Protein AF-A0A352NIV0-F1 (afdb_monomer_lite)

Radius of gyration: 11.66 Å; chains: 1; bounding box: 34×18×23 Å

Foldseek 3Di:
DPPDQDQDCADPPGHDDPVRSVQVSVCSVVVHDDDDDDDPPPCPVVD

Structure (mmCIF, N/CA/C/O backbone):
data_AF-A0A352NIV0-F1
#
_entry.id   AF-A0A352NIV0-F1
#
loop_
_atom_site.group_PDB
_atom_site.id
_atom_site.type_symbol
_atom_site.label_atom_id
_atom_site.label_alt_id
_atom_site.label_comp_id
_atom_site.label_asym_id
_atom_site.label_entity_id
_atom_site.label_seq_id
_atom_site.pdbx_PDB_ins_code
_atom_site.Cartn_x
_atom_site.Cartn_y
_atom_site.Cartn_z
_atom_site.occupancy
_atom_site.B_iso_or_equiv
_atom_site.auth_seq_id
_atom_site.auth_comp_id
_atom_site.auth_asym_id
_atom_site.auth_atom_id
_atom_site.pdbx_PDB_model_num
ATOM 1 N N . MET A 1 1 ? -19.661 8.771 13.003 1.00 41.91 1 MET A N 1
ATOM 2 C CA . MET A 1 1 ? -19.194 9.213 11.674 1.00 41.91 1 MET A CA 1
ATOM 3 C C . MET A 1 1 ? -18.792 7.957 10.914 1.00 41.91 1 MET A C 1
ATOM 5 O O . MET A 1 1 ? -17.860 7.301 11.352 1.00 41.91 1 MET A O 1
ATOM 9 N N . SER A 1 2 ? -19.535 7.529 9.890 1.00 51.94 2 SER A N 1
ATOM 10 C CA . SER A 1 2 ? -19.070 6.433 9.026 1.00 51.94 2 SER A CA 1
ATOM 11 C C . SER A 1 2 ? -18.015 7.037 8.104 1.00 51.94 2 SER A C 1
ATOM 13 O O . SER A 1 2 ? -18.356 7.854 7.249 1.00 51.94 2 SER A O 1
ATOM 15 N N . GLU A 1 3 ? -16.735 6.750 8.354 1.00 59.41 3 GLU A N 1
ATOM 16 C CA . GLU A 1 3 ? -15.679 7.154 7.430 1.00 59.41 3 GLU A CA 1
ATOM 17 C C . GLU A 1 3 ? -15.939 6.485 6.085 1.00 59.41 3 GLU A C 1
ATOM 19 O O . GLU A 1 3 ? -16.045 5.262 5.970 1.00 59.41 3 GLU A O 1
ATOM 24 N N . LYS A 1 4 ? -16.102 7.312 5.058 1.00 58.97 4 LYS A N 1
ATOM 25 C CA . LYS A 1 4 ? -16.252 6.846 3.690 1.00 58.97 4 LYS A CA 1
ATOM 26 C C . LYS A 1 4 ? -14.909 6.246 3.284 1.00 58.97 4 LYS A C 1
ATOM 28 O O . LYS A 1 4 ? -13.952 6.987 3.090 1.00 58.97 4 LYS A O 1
ATOM 33 N N . LEU A 1 5 ? -14.847 4.920 3.183 1.00 62.50 5 LEU A N 1
ATOM 34 C CA . LEU A 1 5 ? -13.648 4.1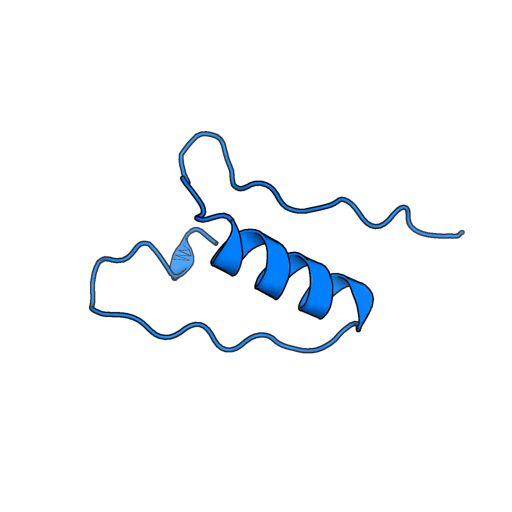96 2.773 1.00 62.50 5 L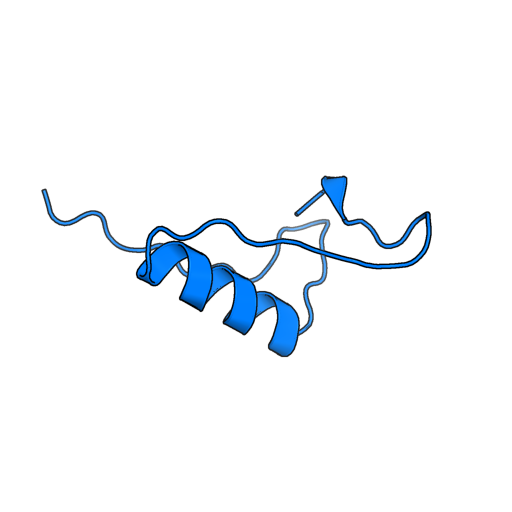EU A CA 1
ATOM 35 C C . LEU A 1 5 ? -13.258 4.649 1.356 1.00 62.50 5 LEU A C 1
ATOM 37 O O . LEU A 1 5 ? -13.887 4.265 0.367 1.00 62.50 5 LEU A O 1
ATOM 41 N N . SER A 1 6 ? -12.273 5.538 1.250 1.00 76.12 6 SER A N 1
ATOM 42 C CA . SER A 1 6 ? -11.749 5.988 -0.035 1.00 76.12 6 SER A CA 1
ATOM 43 C C . SER A 1 6 ? -10.997 4.834 -0.679 1.00 76.12 6 SER A C 1
ATOM 45 O O . SER A 1 6 ? -9.966 4.393 -0.174 1.00 76.12 6 SER A O 1
ATOM 47 N N . ARG A 1 7 ? -11.543 4.330 -1.787 1.00 84.00 7 ARG A N 1
ATOM 48 C CA . ARG A 1 7 ? -10.918 3.279 -2.584 1.00 84.00 7 ARG A CA 1
ATOM 49 C C . ARG A 1 7 ? -9.619 3.816 -3.200 1.00 84.00 7 ARG A C 1
ATOM 51 O O . ARG A 1 7 ? -9.624 4.877 -3.819 1.00 84.00 7 ARG A O 1
ATOM 58 N N . PHE A 1 8 ? -8.522 3.100 -3.001 1.00 88.56 8 PHE A N 1
ATOM 59 C CA . PHE A 1 8 ? -7.215 3.359 -3.587 1.00 88.56 8 PHE A CA 1
ATOM 60 C C . PHE A 1 8 ? -7.189 2.936 -5.060 1.00 88.56 8 PHE A C 1
ATOM 62 O O . PHE A 1 8 ? -7.586 1.813 -5.386 1.00 88.56 8 PHE A O 1
ATOM 69 N N . TYR A 1 9 ? -6.679 3.829 -5.912 1.00 88.69 9 TYR A N 1
ATOM 70 C CA . TYR A 1 9 ? -6.500 3.628 -7.357 1.00 88.69 9 TYR A CA 1
ATOM 71 C C . TYR A 1 9 ? -5.062 3.926 -7.831 1.00 88.69 9 TYR A C 1
ATOM 73 O O . TYR A 1 9 ? -4.802 3.960 -9.029 1.00 88.69 9 TYR A O 1
ATOM 81 N N . GLY A 1 10 ? -4.123 4.167 -6.911 1.00 86.19 10 GLY A N 1
ATOM 82 C CA . GLY A 1 10 ? -2.817 4.755 -7.221 1.00 86.19 10 GLY A CA 1
ATOM 83 C C . GLY A 1 10 ? -2.778 6.266 -6.992 1.00 86.19 10 GLY A C 1
ATOM 84 O O . GLY A 1 10 ? -3.713 6.861 -6.449 1.00 86.19 10 GLY A O 1
ATOM 85 N N . THR A 1 11 ? -1.673 6.888 -7.393 1.00 86.25 11 THR A N 1
ATOM 86 C CA . THR A 1 11 ? -1.473 8.343 -7.321 1.00 86.25 11 THR A CA 1
ATOM 87 C C . THR A 1 11 ? -1.045 8.868 -8.687 1.00 86.25 11 THR A C 1
ATOM 89 O O . THR A 1 11 ? -0.798 8.094 -9.609 1.00 86.25 11 THR A O 1
ATOM 92 N N . LYS A 1 12 ? -0.941 10.193 -8.835 1.00 86.00 12 LYS A N 1
ATOM 93 C CA . LYS A 1 12 ? -0.487 10.823 -10.085 1.00 86.00 12 LYS A CA 1
ATOM 94 C C . LYS A 1 12 ? 0.838 10.237 -10.598 1.00 86.00 12 LYS A C 1
ATOM 96 O O . LYS A 1 12 ? 0.999 10.081 -11.803 1.00 86.00 12 LYS A O 1
ATOM 101 N N . ASP A 1 13 ? 1.738 9.895 -9.680 1.00 85.50 13 ASP A N 1
ATOM 102 C CA . ASP A 1 13 ? 3.092 9.427 -9.985 1.00 85.50 13 ASP A CA 1
ATOM 103 C C . ASP A 1 13 ? 3.276 7.929 -9.677 1.00 85.50 13 ASP A C 1
ATOM 105 O O . ASP A 1 13 ? 4.384 7.401 -9.776 1.00 85.50 13 ASP A O 1
ATOM 109 N N . TYR A 1 14 ? 2.198 7.227 -9.302 1.00 82.75 14 TYR A N 1
ATOM 110 C CA . TYR A 1 14 ? 2.230 5.810 -8.958 1.00 82.75 14 TYR A CA 1
ATOM 111 C C . TYR A 1 14 ? 1.162 5.028 -9.718 1.00 82.75 14 TYR A C 1
ATOM 113 O O . TYR A 1 14 ? -0.030 5.083 -9.403 1.00 82.75 14 TYR A O 1
ATOM 121 N N . ILE A 1 15 ? 1.619 4.251 -10.697 1.00 83.88 15 ILE A N 1
ATOM 122 C CA . ILE A 1 15 ? 0.771 3.360 -11.485 1.00 83.88 15 ILE A CA 1
ATOM 123 C C . ILE A 1 15 ? 0.646 2.034 -10.732 1.00 83.88 15 ILE A C 1
A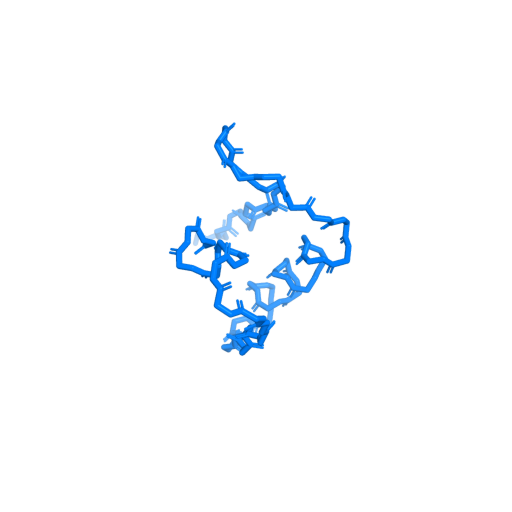TOM 125 O O . ILE A 1 15 ? 1.579 1.232 -10.704 1.00 83.88 15 ILE A O 1
ATOM 129 N N . ALA A 1 16 ? -0.512 1.808 -10.114 1.00 87.50 16 ALA A N 1
ATOM 130 C CA . ALA A 1 16 ? -0.820 0.565 -9.417 1.00 87.50 16 ALA A CA 1
ATOM 131 C C . ALA A 1 16 ? -1.532 -0.416 -10.356 1.00 87.50 16 ALA A C 1
ATOM 133 O O . ALA A 1 16 ? -2.502 -0.040 -11.014 1.00 87.50 16 ALA A O 1
ATOM 134 N N . SER A 1 17 ? -1.101 -1.680 -10.377 1.00 89.75 17 SER A N 1
ATOM 135 C CA . SER A 1 17 ? -1.863 -2.743 -11.041 1.00 89.75 17 SER A CA 1
ATOM 136 C C . SER A 1 17 ? -3.200 -2.980 -10.333 1.00 89.75 17 SER A C 1
ATOM 138 O O . SER A 1 17 ? -3.322 -2.743 -9.129 1.00 89.75 17 SER A O 1
ATOM 140 N N . ASP A 1 18 ? -4.191 -3.506 -11.052 1.00 90.50 18 ASP A N 1
ATOM 141 C CA . ASP A 1 18 ? -5.510 -3.811 -10.478 1.00 90.50 18 ASP A CA 1
ATOM 142 C C . ASP A 1 18 ? -5.421 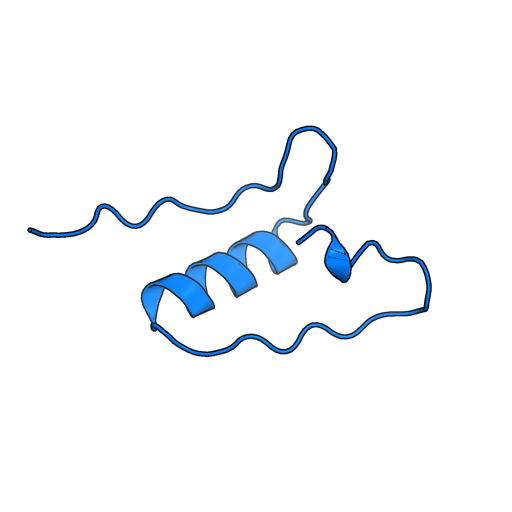-4.777 -9.284 1.00 90.50 18 ASP A C 1
ATOM 144 O O . ASP A 1 18 ? -6.149 -4.648 -8.298 1.00 90.50 18 ASP A O 1
ATOM 148 N N . GLU A 1 19 ? -4.487 -5.730 -9.336 1.00 89.69 19 GLU A N 1
ATOM 149 C CA . GLU A 1 19 ? -4.230 -6.678 -8.250 1.00 89.69 19 GLU A CA 1
ATOM 150 C C . GLU A 1 19 ? -3.718 -5.978 -6.982 1.00 89.69 19 GLU A C 1
ATOM 152 O O . GLU A 1 19 ? -4.202 -6.235 -5.873 1.00 89.69 19 GLU A O 1
ATOM 157 N N . LEU A 1 20 ? -2.779 -5.040 -7.144 1.00 90.25 20 LEU A N 1
ATOM 158 C CA . LEU A 1 20 ? -2.250 -4.252 -6.037 1.00 90.25 20 LEU A CA 1
ATOM 159 C C . LEU A 1 20 ? -3.328 -3.336 -5.456 1.00 90.25 20 LEU A C 1
ATOM 161 O O . LEU A 1 20 ? -3.497 -3.285 -4.238 1.00 90.25 20 LEU A O 1
ATOM 165 N N . GLN A 1 21 ? -4.104 -2.669 -6.314 1.00 91.31 21 GLN A N 1
ATOM 166 C CA . GLN A 1 21 ? -5.212 -1.821 -5.882 1.00 91.31 21 GLN A CA 1
ATOM 167 C C . GLN A 1 21 ? -6.230 -2.613 -5.061 1.00 91.31 21 GLN A C 1
ATOM 169 O O . GLN A 1 21 ? -6.642 -2.176 -3.986 1.00 91.31 21 GLN A O 1
ATOM 174 N N . ASN A 1 22 ? -6.627 -3.798 -5.527 1.00 93.00 22 ASN A N 1
ATOM 175 C CA . ASN A 1 22 ? -7.559 -4.652 -4.796 1.00 93.00 22 ASN A CA 1
ATOM 176 C C . ASN A 1 22 ? -6.989 -5.094 -3.444 1.00 93.00 22 ASN A C 1
ATOM 178 O O . ASN A 1 22 ? -7.695 -5.012 -2.439 1.00 93.00 22 ASN A O 1
ATOM 182 N N . SER A 1 23 ? -5.713 -5.479 -3.390 1.00 92.81 23 SER A N 1
ATOM 183 C CA . SER A 1 23 ? -5.046 -5.877 -2.144 1.00 92.81 23 SER A CA 1
ATOM 184 C C . SER A 1 23 ? -5.021 -4.745 -1.109 1.00 92.81 23 SER A C 1
ATOM 186 O O . SER A 1 23 ? -5.356 -4.963 0.056 1.00 92.81 23 SER A O 1
ATOM 188 N N . VAL A 1 24 ? -4.701 -3.519 -1.541 1.00 92.06 24 VAL A N 1
ATOM 189 C CA . VAL A 1 24 ? -4.723 -2.318 -0.690 1.00 92.06 24 VAL A CA 1
ATOM 190 C C . VAL A 1 24 ? -6.141 -2.026 -0.198 1.00 92.06 24 VAL A C 1
ATOM 192 O O . VAL A 1 24 ? -6.359 -1.847 0.997 1.00 92.06 24 VAL A O 1
ATOM 195 N N . ASN A 1 25 ? -7.129 -2.050 -1.091 1.00 93.38 25 ASN A N 1
ATOM 196 C CA . ASN A 1 25 ? -8.523 -1.775 -0.744 1.00 93.38 25 ASN A CA 1
ATOM 197 C C . ASN A 1 25 ? -9.104 -2.773 0.262 1.00 93.38 25 ASN A C 1
ATOM 199 O O . ASN A 1 25 ? -9.829 -2.377 1.174 1.00 93.38 25 ASN A O 1
ATOM 203 N N . VAL A 1 26 ? -8.762 -4.056 0.130 1.00 93.88 26 VAL A N 1
ATOM 204 C CA . VAL A 1 26 ? -9.150 -5.091 1.096 1.00 93.88 26 VAL A CA 1
ATOM 205 C C . VAL A 1 26 ? -8.483 -4.844 2.449 1.00 93.88 26 VAL A C 1
ATOM 207 O O . VAL A 1 26 ? -9.154 -4.917 3.475 1.00 93.88 26 VAL A O 1
ATOM 210 N N . ALA A 1 27 ? -7.191 -4.504 2.473 1.00 93.44 27 ALA A N 1
ATOM 211 C CA . ALA A 1 27 ? -6.476 -4.203 3.712 1.00 93.44 27 ALA A CA 1
ATOM 212 C C . ALA A 1 27 ? -7.080 -2.996 4.455 1.00 93.44 27 ALA A C 1
ATOM 214 O O . ALA A 1 27 ? -7.312 -3.085 5.662 1.00 93.44 27 ALA A O 1
ATOM 215 N N . ILE A 1 28 ? -7.422 -1.921 3.730 1.00 91.88 28 ILE A N 1
ATOM 216 C CA . ILE A 1 28 ? -8.114 -0.743 4.280 1.00 91.88 28 ILE A CA 1
ATOM 217 C C . ILE A 1 28 ? -9.484 -1.148 4.839 1.00 91.88 28 ILE A C 1
ATOM 219 O O . ILE A 1 28 ? -9.807 -0.803 5.972 1.00 91.88 28 ILE A O 1
ATOM 223 N N . ALA A 1 29 ? -10.278 -1.915 4.082 1.00 91.25 29 ALA A N 1
ATOM 224 C CA . ALA A 1 29 ? -11.624 -2.321 4.499 1.00 91.25 29 ALA A CA 1
ATOM 225 C C . ALA A 1 29 ? -11.615 -3.204 5.753 1.00 91.25 29 ALA A C 1
ATOM 227 O O . ALA A 1 29 ? -12.523 -3.128 6.577 1.00 91.25 29 ALA A O 1
ATOM 228 N N . LEU A 1 30 ? -10.584 -4.037 5.901 1.00 93.88 30 LEU A N 1
ATOM 229 C CA . LEU A 1 30 ? -10.413 -4.920 7.051 1.00 93.88 30 LEU A CA 1
ATOM 230 C C . LEU A 1 30 ? -9.686 -4.250 8.225 1.00 93.88 30 LEU A C 1
ATOM 232 O O . LEU A 1 30 ? -9.606 -4.860 9.292 1.00 93.88 30 LEU A O 1
ATOM 236 N N . GLY A 1 31 ? -9.119 -3.052 8.038 1.00 92.81 31 GLY A N 1
ATOM 237 C CA . GLY A 1 31 ? -8.257 -2.401 9.026 1.00 92.81 31 GLY A CA 1
ATOM 238 C C . GLY A 1 31 ? -7.030 -3.246 9.386 1.00 92.81 31 GLY A C 1
ATOM 239 O O . GLY A 1 31 ? -6.615 -3.273 10.544 1.00 92.81 31 GLY A O 1
ATOM 240 N N . ARG A 1 32 ? -6.487 -4.002 8.422 1.00 93.75 32 ARG A N 1
ATOM 241 C CA . ARG A 1 32 ? -5.369 -4.935 8.636 1.00 93.75 32 ARG A CA 1
ATOM 242 C C . ARG A 1 32 ? -4.091 -4.435 7.959 1.00 93.75 32 ARG A C 1
ATOM 244 O O . ARG A 1 32 ? -4.172 -3.854 6.879 1.00 93.75 32 ARG A O 1
ATOM 251 N N . PRO A 1 33 ? -2.908 -4.688 8.548 1.00 93.94 33 PRO A N 1
ATOM 252 C CA . PRO A 1 33 ? -1.641 -4.318 7.928 1.00 93.94 33 PRO A CA 1
ATOM 253 C C . PRO A 1 33 ? -1.401 -5.100 6.627 1.00 93.94 33 PRO A C 1
ATOM 255 O O . PRO A 1 33 ? -1.752 -6.278 6.527 1.00 93.94 33 PRO A O 1
ATOM 258 N N . LEU A 1 34 ? -0.758 -4.450 5.653 1.00 92.38 34 LEU A N 1
ATOM 259 C CA . LEU A 1 34 ? -0.385 -5.025 4.358 1.00 92.38 34 LEU A CA 1
ATOM 260 C C . LEU A 1 34 ? 1.143 -5.122 4.243 1.00 92.38 34 LEU A C 1
ATOM 262 O O . LEU A 1 34 ? 1.844 -4.126 4.407 1.00 92.38 34 LEU A O 1
ATOM 266 N N . LEU A 1 35 ? 1.664 -6.313 3.935 1.00 93.06 35 LEU A N 1
ATOM 267 C CA . LEU A 1 35 ? 3.086 -6.525 3.654 1.00 93.06 35 LEU A CA 1
ATOM 268 C C . LEU A 1 35 ? 3.320 -6.561 2.143 1.00 93.06 35 LEU A C 1
ATOM 270 O O . LEU A 1 35 ? 2.927 -7.515 1.475 1.00 93.06 35 LEU A O 1
ATOM 274 N N . VAL A 1 36 ? 4.017 -5.554 1.622 1.00 88.94 36 VAL A N 1
ATOM 275 C CA . VAL A 1 36 ? 4.349 -5.456 0.195 1.00 88.94 36 VAL A CA 1
ATOM 276 C C . VAL A 1 36 ? 5.778 -5.944 -0.040 1.00 88.94 36 VAL A C 1
ATOM 278 O O . VAL A 1 36 ? 6.729 -5.436 0.554 1.00 88.94 36 VAL A O 1
ATOM 281 N N . LYS A 1 37 ? 5.940 -6.936 -0.921 1.00 88.44 37 LYS A N 1
ATOM 282 C CA . LYS A 1 37 ? 7.240 -7.485 -1.343 1.00 88.44 37 LYS A CA 1
ATOM 283 C C . LYS A 1 37 ? 7.519 -7.128 -2.803 1.00 88.44 37 LYS A C 1
ATOM 285 O O . LYS A 1 37 ? 6.596 -6.957 -3.587 1.00 88.44 37 LYS A O 1
ATOM 290 N N . GLY A 1 38 ? 8.794 -7.027 -3.167 1.00 87.00 38 GLY A N 1
ATOM 291 C CA . GLY A 1 38 ? 9.224 -6.762 -4.541 1.00 87.00 38 GLY A CA 1
ATOM 292 C C . GLY A 1 38 ? 10.703 -6.399 -4.614 1.00 87.00 38 GLY A C 1
ATOM 293 O O . GLY A 1 38 ? 11.294 -6.008 -3.603 1.00 87.00 38 GLY A O 1
ATOM 294 N N . GLU A 1 39 ? 11.289 -6.490 -5.80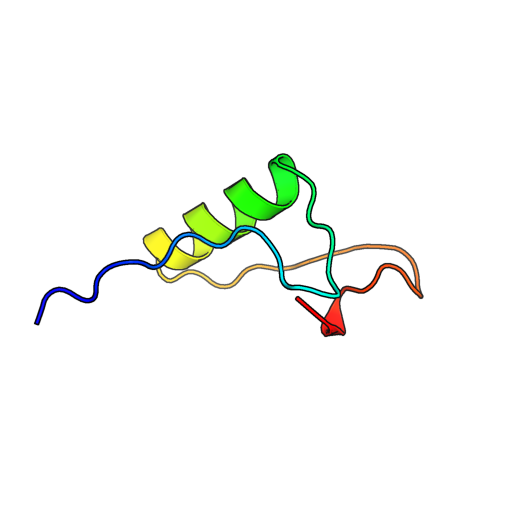3 1.00 92.00 39 GLU A N 1
ATOM 295 C CA . GLU A 1 39 ? 12.702 -6.185 -6.059 1.00 92.00 39 GLU A CA 1
ATOM 296 C C . GLU A 1 39 ? 13.064 -4.725 -5.715 1.00 92.00 39 GLU A C 1
ATOM 298 O O . GLU A 1 39 ? 12.186 -3.853 -5.690 1.00 92.00 39 GLU A O 1
ATOM 303 N N . PRO A 1 40 ? 14.328 -4.404 -5.388 1.00 90.62 40 PRO A N 1
ATOM 304 C CA . PRO A 1 40 ? 14.757 -3.016 -5.206 1.00 90.62 40 PRO A CA 1
ATOM 305 C C . PRO A 1 40 ? 14.342 -2.136 -6.401 1.00 90.62 40 PRO A C 1
ATOM 307 O O . PRO A 1 40 ? 14.489 -2.540 -7.546 1.00 90.62 40 PRO A O 1
ATOM 310 N N . GLY A 1 41 ? 13.797 -0.941 -6.142 1.00 85.88 41 GLY A N 1
ATOM 311 C CA . GLY A 1 41 ? 13.361 -0.014 -7.201 1.00 85.88 41 GLY A CA 1
ATOM 312 C C . GLY A 1 41 ? 11.908 -0.150 -7.685 1.00 85.88 41 GLY A C 1
ATOM 313 O O . GLY A 1 41 ? 11.467 0.682 -8.466 1.00 85.88 41 GLY A O 1
ATOM 314 N N . THR A 1 42 ? 11.109 -1.101 -7.182 1.00 84.75 42 THR A N 1
ATOM 315 C CA . THR A 1 42 ? 9.701 -1.293 -7.617 1.00 84.75 42 THR A CA 1
ATOM 316 C C . THR A 1 42 ? 8.674 -0.342 -6.973 1.00 84.75 42 THR A C 1
ATOM 318 O O . THR A 1 42 ? 7.498 -0.677 -6.847 1.00 84.75 42 THR A O 1
ATOM 321 N N . GLY A 1 43 ? 9.103 0.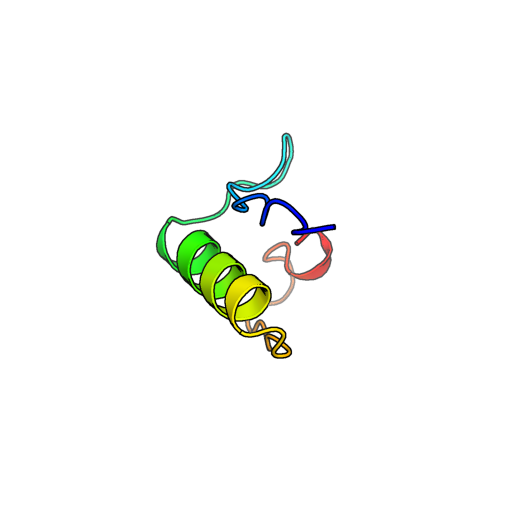825 -6.485 1.00 81.44 43 GLY A N 1
ATOM 322 C CA . GLY A 1 43 ? 8.190 1.860 -5.975 1.00 81.44 43 GLY A CA 1
ATOM 323 C C . GLY A 1 43 ? 7.445 1.541 -4.668 1.00 81.44 43 GLY A C 1
ATOM 324 O O . GLY A 1 43 ? 6.519 2.263 -4.325 1.00 81.44 43 GLY A O 1
ATOM 325 N N . LYS A 1 44 ? 7.846 0.510 -3.906 1.00 87.88 44 LYS A N 1
ATOM 326 C CA . LYS A 1 44 ? 7.174 0.074 -2.655 1.00 87.88 44 LYS A CA 1
ATOM 327 C C . LYS A 1 44 ? 6.968 1.175 -1.602 1.00 87.88 44 LYS A C 1
ATOM 329 O O . LYS A 1 44 ? 6.052 1.066 -0.804 1.00 87.88 44 LYS A O 1
ATOM 334 N N . THR A 1 45 ? 7.838 2.185 -1.567 1.00 83.38 45 THR A N 1
ATOM 335 C CA . THR A 1 45 ? 7.791 3.291 -0.590 1.00 83.38 45 THR A CA 1
ATOM 336 C C . THR A 1 45 ? 6.826 4.407 -0.992 1.00 83.38 45 THR A C 1
ATOM 338 O O . THR A 1 45 ? 6.406 5.175 -0.139 1.00 83.38 45 THR A O 1
ATOM 341 N N . MET A 1 46 ? 6.492 4.514 -2.279 1.00 80.56 46 MET A N 1
ATOM 342 C CA . MET A 1 46 ? 5.589 5.547 -2.809 1.00 80.56 46 MET A CA 1
ATOM 343 C C . MET A 1 46 ? 4.107 5.147 -2.696 1.00 80.56 46 MET A C 1
ATOM 345 O O . MET A 1 46 ? 3.245 5.906 -3.138 1.00 80.56 46 MET A O 1
ATOM 349 N N . LEU A 1 47 ? 3.846 3.940 -2.179 1.00 78.50 47 LEU A N 1
ATOM 350 C CA . LEU A 1 47 ? 2.527 3.335 -2.008 1.00 78.50 47 LEU A CA 1
ATOM 351 C C . LEU A 1 47 ? 1.833 3.839 -0.737 1.00 78.50 47 LEU A C 1
ATOM 353 O O . LEU A 1 47 ? 2.521 3.921 0.305 1.00 78.50 47 LEU A O 1
#

Sequence (47 aa):
MSEKLSRFYGTKDYIASDELQNSVNVAIALGRPLLVKGEPGTGKTML

pLDDT: mean 84.95, std 11.44, range [41.91, 93.94]

Secondary structure (DSSP, 8-state):
----------BTTB---HHHHHHHHHHHHHT--------TTS-TT--